Protein AF-A0A418GJ42-F1 (afdb_monomer_lite)

Structure (mmCIF, N/CA/C/O backbone):
data_AF-A0A418GJ42-F1
#
_entry.id   AF-A0A418GJ42-F1
#
loop_
_atom_site.group_PDB
_atom_site.id
_atom_site.type_symbol
_atom_site.label_atom_id
_atom_site.label_alt_id
_atom_site.label_comp_id
_atom_site.label_asym_id
_atom_site.label_entity_id
_atom_site.label_seq_id
_atom_site.pdbx_PDB_ins_code
_atom_site.Cartn_x
_atom_site.Cartn_y
_atom_site.Cartn_z
_atom_site.occupancy
_atom_site.B_iso_or_equiv
_atom_site.auth_seq_id
_atom_site.auth_comp_id
_atom_site.auth_asym_id
_atom_site.auth_atom_id
_atom_site.pdbx_PDB_model_num
ATOM 1 N N . ALA A 1 1 ? -1.191 0.526 8.012 1.00 89.1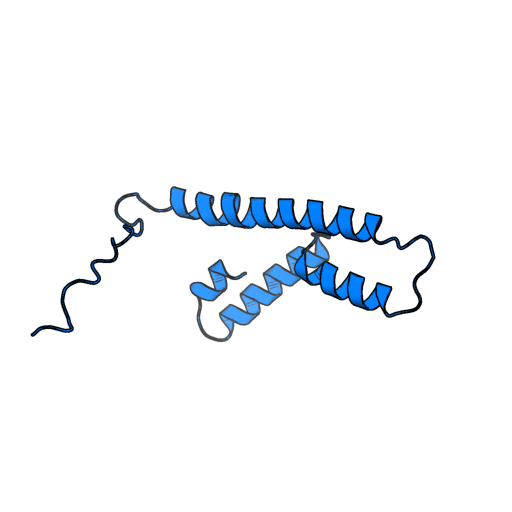9 1 ALA A N 1
ATOM 2 C CA . ALA A 1 1 ? -0.571 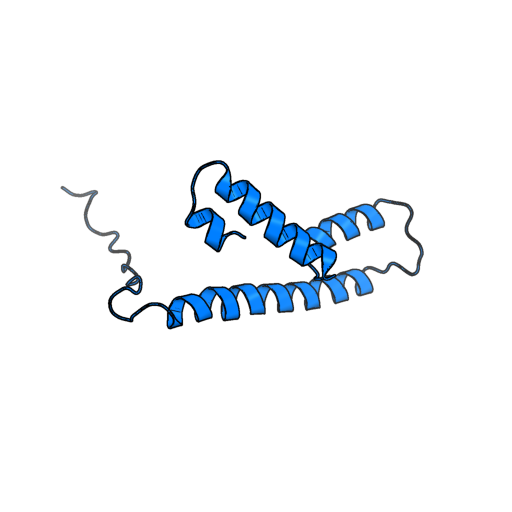1.754 8.562 1.00 89.19 1 ALA A CA 1
ATOM 3 C C . ALA A 1 1 ? -1.582 2.883 8.773 1.00 89.19 1 ALA A C 1
ATOM 5 O O . ALA A 1 1 ? -1.885 3.186 9.919 1.00 89.19 1 ALA A O 1
ATOM 6 N N . ILE A 1 2 ? -2.138 3.465 7.699 1.00 94.44 2 ILE A N 1
ATOM 7 C CA . ILE A 1 2 ? -2.981 4.680 7.751 1.00 94.44 2 ILE A CA 1
ATOM 8 C C . ILE A 1 2 ? -4.137 4.552 8.754 1.00 94.44 2 ILE A C 1
ATOM 10 O O . ILE A 1 2 ? -4.310 5.417 9.602 1.00 94.44 2 ILE A O 1
ATOM 14 N N . TRP A 1 3 ? -4.860 3.431 8.732 1.00 93.50 3 TRP A N 1
ATOM 15 C CA . TRP A 1 3 ? -5.949 3.161 9.675 1.00 93.50 3 TRP A CA 1
ATOM 16 C C . TRP A 1 3 ? -5.547 3.269 11.156 1.00 93.50 3 TRP A C 1
ATOM 18 O O . TRP A 1 3 ? -6.254 3.883 11.948 1.00 93.50 3 TRP A O 1
ATOM 28 N N . MET A 1 4 ? -4.399 2.696 11.533 1.00 93.56 4 MET A N 1
ATOM 29 C CA . MET A 1 4 ? -3.886 2.782 12.906 1.00 93.56 4 MET A CA 1
ATOM 30 C C . MET A 1 4 ? -3.395 4.194 13.229 1.00 93.56 4 MET A C 1
ATOM 32 O O . MET A 1 4 ? -3.641 4.692 14.323 1.00 93.56 4 MET A O 1
ATOM 36 N N . ALA A 1 5 ? -2.751 4.862 12.269 1.00 94.19 5 ALA A N 1
ATOM 37 C CA . ALA A 1 5 ? -2.276 6.233 12.436 1.00 94.19 5 ALA A CA 1
ATOM 38 C C . ALA A 1 5 ? -3.422 7.244 12.625 1.00 94.19 5 ALA A C 1
ATOM 40 O O . ALA A 1 5 ? -3.251 8.224 13.341 1.00 94.19 5 ALA A O 1
ATOM 41 N N . LEU A 1 6 ? -4.600 7.002 12.038 1.00 94.25 6 LEU A N 1
ATOM 42 C CA . LEU A 1 6 ? -5.802 7.818 12.262 1.00 94.25 6 LEU A CA 1
ATOM 43 C C . LEU A 1 6 ? -6.420 7.626 13.660 1.00 94.25 6 LEU A C 1
ATOM 45 O O . LEU A 1 6 ? -7.223 8.448 14.083 1.00 94.25 6 LEU A O 1
ATOM 49 N N . ARG A 1 7 ? -6.067 6.549 14.371 1.00 92.75 7 ARG A N 1
ATOM 50 C CA . ARG A 1 7 ? -6.657 6.152 15.666 1.00 92.75 7 ARG A CA 1
ATOM 51 C C . ARG A 1 7 ? -5.697 6.266 16.849 1.00 92.75 7 ARG A C 1
ATOM 53 O O . ARG A 1 7 ? -6.037 5.864 17.955 1.00 92.75 7 ARG A O 1
ATOM 60 N N . THR A 1 8 ? -4.487 6.748 16.609 1.00 95.25 8 THR A N 1
ATOM 61 C CA . THR A 1 8 ? -3.428 6.872 17.616 1.00 95.25 8 THR A CA 1
ATOM 62 C C . THR A 1 8 ? -2.866 8.285 17.589 1.00 95.25 8 THR A C 1
ATOM 64 O O . THR A 1 8 ? -3.068 9.005 16.616 1.00 95.25 8 THR A O 1
ATOM 67 N N . GLU A 1 9 ? -2.157 8.697 18.637 1.00 93.25 9 GLU A N 1
ATOM 68 C CA . GLU A 1 9 ? -1.525 10.018 18.730 1.00 93.25 9 GLU A CA 1
ATOM 69 C C . GLU A 1 9 ? -0.022 9.923 19.021 1.00 93.25 9 GLU A C 1
ATOM 71 O O . GLU A 1 9 ? 0.500 8.867 19.388 1.00 93.25 9 GLU A O 1
ATOM 76 N N . GLY A 1 10 ? 0.690 11.034 18.815 1.00 95.06 10 GLY A N 1
ATOM 77 C CA . GLY A 1 10 ? 2.116 11.154 19.119 1.00 95.06 10 GLY A CA 1
ATOM 78 C C . GLY A 1 10 ? 2.997 10.108 18.4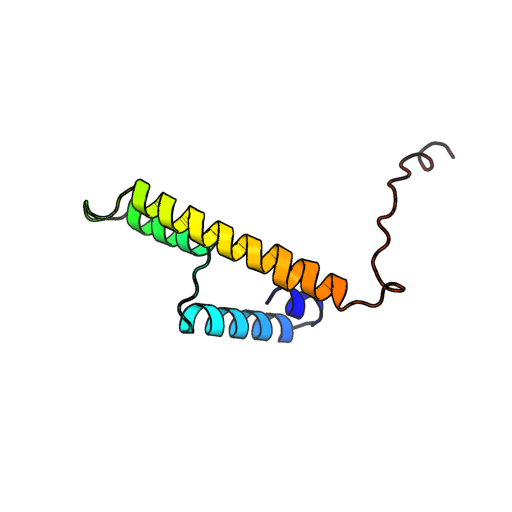22 1.00 95.06 10 GLY A C 1
ATOM 79 O O . GLY A 1 10 ? 2.799 9.768 17.252 1.00 95.06 10 GLY A O 1
ATOM 80 N N . ALA A 1 11 ? 3.985 9.590 19.158 1.00 95.81 11 ALA A N 1
ATOM 81 C CA . ALA A 1 11 ? 4.978 8.639 18.653 1.00 95.81 11 ALA A CA 1
ATOM 82 C C . ALA A 1 11 ? 4.372 7.312 18.151 1.00 95.81 11 ALA A C 1
ATOM 84 O O . ALA A 1 11 ? 4.950 6.662 17.278 1.00 95.81 11 ALA A O 1
ATOM 85 N N . ALA A 1 12 ? 3.189 6.925 18.641 1.00 94.62 12 ALA A N 1
ATOM 86 C CA . ALA A 1 12 ? 2.535 5.679 18.246 1.00 94.62 12 ALA A CA 1
ATOM 87 C C . ALA A 1 12 ? 2.205 5.633 16.742 1.00 94.62 12 ALA A C 1
ATOM 89 O O . ALA A 1 12 ? 2.304 4.567 16.131 1.00 94.62 12 ALA A O 1
ATOM 90 N N . LYS A 1 13 ? 1.907 6.783 16.113 1.00 94.69 13 LYS A N 1
ATOM 91 C CA . LYS A 1 13 ? 1.682 6.869 14.658 1.00 94.69 13 LYS A CA 1
ATOM 92 C C . LYS A 1 13 ? 2.914 6.424 13.871 1.00 94.69 13 LYS A C 1
ATOM 94 O O . LYS A 1 13 ? 2.797 5.639 12.931 1.00 94.69 13 LYS A O 1
ATOM 99 N N . PHE A 1 14 ? 4.091 6.901 14.273 1.00 95.50 14 PHE A N 1
ATOM 100 C CA . PHE A 1 14 ? 5.356 6.580 13.612 1.00 95.50 14 PHE A CA 1
ATOM 101 C C . PHE A 1 14 ? 5.697 5.099 13.757 1.00 95.50 14 PHE A C 1
ATOM 103 O O . PHE A 1 14 ? 6.033 4.455 12.767 1.00 95.50 14 PHE A O 1
ATOM 110 N N . ILE A 1 15 ? 5.526 4.540 14.958 1.00 96.25 15 ILE A N 1
ATOM 111 C CA . ILE A 1 15 ? 5.767 3.114 15.221 1.00 96.25 15 ILE A CA 1
ATOM 112 C C . ILE A 1 15 ? 4.818 2.241 14.385 1.00 96.25 15 ILE A C 1
ATOM 114 O O . ILE A 1 15 ? 5.251 1.264 13.776 1.00 96.25 15 ILE A O 1
ATOM 118 N N . ALA A 1 16 ? 3.536 2.614 14.290 1.00 95.44 16 ALA A N 1
ATOM 119 C CA . ALA A 1 16 ? 2.552 1.881 13.495 1.00 95.44 16 ALA A CA 1
ATOM 120 C C . ALA A 1 16 ? 2.864 1.905 11.988 1.00 95.44 16 ALA A C 1
ATOM 122 O O . ALA A 1 16 ? 2.687 0.892 11.304 1.00 95.44 16 ALA A O 1
ATOM 123 N N . ILE A 1 17 ? 3.319 3.047 11.459 1.00 96.31 17 ILE A N 1
ATOM 124 C CA . ILE A 1 17 ? 3.774 3.159 10.066 1.00 96.31 17 ILE A CA 1
ATOM 125 C C . ILE A 1 17 ? 5.020 2.294 9.866 1.00 96.31 17 ILE A C 1
ATOM 127 O O . ILE A 1 17 ? 5.023 1.459 8.964 1.00 96.31 17 ILE A O 1
ATOM 131 N N . TRP A 1 18 ? 6.025 2.428 10.734 1.00 96.69 18 TRP A N 1
ATOM 132 C CA . TRP A 1 18 ? 7.281 1.684 10.644 1.00 96.69 18 TRP A CA 1
ATOM 133 C C . TRP A 1 18 ? 7.057 0.171 10.586 1.00 96.69 18 TRP A C 1
ATOM 135 O O . TRP A 1 18 ? 7.524 -0.474 9.651 1.00 96.69 18 TRP A O 1
ATOM 145 N N . TRP A 1 19 ? 6.267 -0.389 11.508 1.00 97.00 19 TRP A N 1
ATOM 146 C CA . TRP A 1 19 ? 6.012 -1.832 11.537 1.00 97.00 19 TRP A CA 1
ATOM 147 C C . TRP A 1 19 ? 5.263 -2.327 10.298 1.00 97.00 19 TRP A C 1
ATOM 149 O O . TRP A 1 19 ? 5.580 -3.386 9.763 1.00 97.00 19 TRP A O 1
ATOM 159 N N . CYS A 1 20 ? 4.287 -1.557 9.810 1.00 95.75 20 CYS A N 1
ATOM 160 C CA . CYS A 1 20 ? 3.569 -1.921 8.590 1.00 95.75 20 CYS A CA 1
ATOM 161 C C . CYS A 1 20 ? 4.485 -1.912 7.366 1.00 95.75 20 CYS A C 1
ATOM 163 O O . CYS A 1 20 ? 4.391 -2.816 6.543 1.00 95.75 20 CYS A O 1
ATOM 165 N N . LEU A 1 21 ? 5.343 -0.896 7.234 1.00 95.94 21 LEU A N 1
ATOM 166 C CA . LEU A 1 21 ? 6.277 -0.797 6.113 1.00 95.94 21 LEU A CA 1
ATOM 167 C C . LEU A 1 21 ? 7.331 -1.902 6.184 1.00 95.94 21 LEU A C 1
ATOM 169 O O . LEU A 1 21 ? 7.595 -2.540 5.170 1.00 95.94 21 LEU A O 1
ATOM 173 N N . LEU A 1 22 ? 7.874 -2.174 7.375 1.00 97.00 22 LEU A N 1
ATOM 174 C CA . LEU A 1 22 ? 8.818 -3.267 7.586 1.00 97.00 22 LEU A CA 1
ATOM 175 C C . LEU A 1 22 ? 8.203 -4.605 7.177 1.00 97.00 22 LEU A C 1
ATOM 177 O O . LEU A 1 22 ? 8.784 -5.308 6.359 1.00 97.00 22 LEU A O 1
ATOM 181 N N . ALA A 1 23 ? 7.019 -4.940 7.696 1.00 96.19 23 ALA A N 1
ATOM 182 C CA . ALA A 1 23 ? 6.346 -6.190 7.359 1.00 96.19 23 ALA A CA 1
ATOM 183 C C . ALA A 1 23 ? 6.047 -6.288 5.857 1.00 96.19 23 ALA A C 1
ATOM 185 O O . ALA A 1 23 ? 6.218 -7.350 5.266 1.00 96.19 23 ALA A O 1
ATOM 186 N N . PHE A 1 24 ? 5.636 -5.184 5.234 1.00 95.88 24 PHE A N 1
ATOM 187 C CA . PHE A 1 24 ? 5.309 -5.150 3.816 1.00 95.88 24 PHE A CA 1
ATOM 188 C C . PHE A 1 24 ? 6.531 -5.412 2.927 1.00 95.88 24 PHE A C 1
ATOM 190 O O . PHE A 1 24 ? 6.492 -6.291 2.070 1.00 95.88 24 PHE A O 1
ATOM 197 N N . ILE A 1 25 ? 7.628 -4.694 3.176 1.00 95.56 25 ILE A N 1
ATOM 198 C CA . ILE A 1 25 ? 8.860 -4.809 2.389 1.00 95.56 25 ILE A CA 1
ATOM 199 C C . ILE A 1 25 ? 9.555 -6.145 2.672 1.00 95.56 25 ILE A C 1
ATOM 201 O O . ILE A 1 25 ? 9.943 -6.839 1.738 1.00 95.56 25 ILE A O 1
ATOM 205 N N . ALA A 1 26 ? 9.680 -6.542 3.943 1.00 96.38 26 ALA A N 1
ATOM 206 C CA . ALA A 1 26 ? 10.348 -7.787 4.322 1.00 96.38 26 ALA A CA 1
ATOM 207 C C . ALA A 1 26 ? 9.611 -9.037 3.816 1.00 96.38 26 ALA A C 1
ATOM 209 O O . ALA A 1 26 ? 10.248 -10.050 3.546 1.00 96.38 26 ALA A O 1
ATOM 210 N N . SER A 1 27 ? 8.286 -8.963 3.653 1.00 96.12 27 SER A N 1
ATOM 211 C CA . SER A 1 27 ? 7.492 -10.049 3.060 1.00 96.12 27 SER A CA 1
ATOM 212 C C . SER A 1 27 ? 7.528 -10.061 1.527 1.00 96.12 27 SER A C 1
ATOM 214 O O . SER A 1 27 ? 6.940 -10.951 0.921 1.00 96.12 27 SER A O 1
ATOM 216 N N . GLY A 1 28 ? 8.185 -9.084 0.890 1.00 93.81 28 GLY A N 1
ATOM 217 C CA . GLY A 1 28 ? 8.275 -8.987 -0.568 1.00 93.81 28 GLY A CA 1
ATOM 218 C C . GLY A 1 28 ? 6.986 -8.524 -1.252 1.00 93.81 28 GLY A C 1
ATOM 219 O O . GLY A 1 28 ? 6.763 -8.863 -2.410 1.00 93.81 28 GLY A O 1
ATOM 220 N N . TYR A 1 29 ? 6.116 -7.780 -0.561 1.00 96.19 29 TYR A N 1
ATOM 221 C CA . TYR A 1 29 ? 4.929 -7.205 -1.195 1.00 96.19 29 TYR A CA 1
ATOM 222 C C . TYR A 1 29 ? 5.275 -5.982 -2.054 1.00 96.19 29 TYR A C 1
ATOM 224 O O . TYR A 1 29 ? 6.235 -5.259 -1.789 1.00 96.19 29 TYR A O 1
ATOM 232 N N . GLU A 1 30 ? 4.447 -5.721 -3.069 1.00 95.94 30 GLU A N 1
ATOM 233 C CA . GLU A 1 30 ? 4.697 -4.672 -4.060 1.00 95.94 30 GLU A CA 1
ATOM 234 C C . GLU A 1 30 ? 3.759 -3.470 -3.899 1.00 95.94 30 GLU A C 1
ATOM 236 O O . GLU A 1 30 ? 2.534 -3.614 -3.794 1.00 95.94 30 GLU A O 1
ATOM 241 N N . HIS A 1 31 ? 4.340 -2.267 -3.886 1.00 96.50 31 HIS A N 1
ATOM 242 C CA . HIS A 1 31 ? 3.615 -1.004 -3.751 1.00 96.50 31 HIS A CA 1
ATOM 243 C C . HIS A 1 31 ? 3.756 -0.185 -5.030 1.00 96.50 31 HIS A C 1
ATOM 245 O O . HIS A 1 31 ? 4.851 0.273 -5.354 1.00 96.50 31 HIS A O 1
ATOM 251 N N . SER A 1 32 ? 2.646 0.078 -5.719 1.00 95.56 32 SER A N 1
ATOM 252 C CA . SER A 1 32 ? 2.654 0.688 -7.056 1.00 95.56 32 SER A CA 1
ATOM 253 C C . SER A 1 32 ? 3.415 2.016 -7.091 1.00 95.56 32 SER A C 1
ATOM 255 O O . SER A 1 32 ? 4.278 2.211 -7.940 1.00 95.56 32 SER A O 1
ATOM 257 N N . ILE A 1 33 ? 3.182 2.895 -6.111 1.00 95.50 33 ILE A N 1
ATOM 258 C CA . ILE A 1 33 ? 3.855 4.206 -6.022 1.00 95.50 33 ILE A CA 1
ATOM 259 C C . ILE A 1 33 ? 5.357 4.070 -5.716 1.00 95.50 33 ILE A C 1
ATOM 261 O O . ILE A 1 33 ? 6.156 4.859 -6.211 1.00 95.50 33 ILE A O 1
ATOM 265 N N . ALA A 1 34 ? 5.769 3.067 -4.931 1.00 95.56 34 ALA A N 1
ATOM 266 C CA . ALA A 1 34 ? 7.190 2.850 -4.663 1.00 95.56 34 ALA A CA 1
ATOM 267 C C . ALA A 1 34 ? 7.889 2.327 -5.925 1.00 95.56 34 ALA A C 1
ATOM 269 O O . ALA A 1 34 ? 8.965 2.806 -6.286 1.00 95.56 34 ALA A O 1
ATOM 270 N N . ASN A 1 35 ? 7.221 1.418 -6.643 1.00 95.12 35 ASN A N 1
ATOM 271 C CA . ASN A 1 35 ? 7.699 0.880 -7.908 1.00 95.12 35 ASN A CA 1
ATOM 272 C C . ASN A 1 35 ? 7.831 1.976 -8.973 1.00 95.12 35 ASN A C 1
ATOM 274 O O . ASN A 1 35 ? 8.792 1.941 -9.725 1.00 95.12 35 ASN A O 1
ATOM 278 N N . MET A 1 36 ? 6.964 2.998 -9.006 1.00 95.38 36 MET A N 1
ATOM 279 C CA . MET A 1 36 ? 7.131 4.146 -9.917 1.00 95.38 36 MET A CA 1
ATOM 280 C C . MET A 1 36 ? 8.478 4.852 -9.722 1.00 95.38 36 MET A C 1
ATOM 282 O O . MET A 1 36 ? 9.171 5.124 -10.700 1.00 95.38 36 MET A O 1
ATOM 286 N N . THR A 1 37 ? 8.878 5.112 -8.475 1.00 94.81 37 THR A N 1
ATOM 287 C CA . THR A 1 37 ? 10.173 5.745 -8.180 1.00 94.81 37 THR A CA 1
ATOM 288 C C . THR A 1 37 ? 11.337 4.813 -8.503 1.00 94.81 37 THR A C 1
ATOM 290 O O . THR A 1 37 ? 12.307 5.254 -9.114 1.00 94.81 37 THR A O 1
ATOM 293 N N . LEU A 1 38 ? 11.241 3.525 -8.148 1.00 93.06 38 LEU A N 1
ATOM 294 C CA . LEU A 1 38 ? 12.258 2.527 -8.508 1.00 93.06 38 LEU A CA 1
ATOM 295 C C . LEU A 1 38 ? 12.435 2.442 -10.026 1.00 93.06 38 LEU A C 1
ATOM 297 O O . LEU A 1 38 ? 13.558 2.445 -10.531 1.00 93.06 38 LEU A O 1
ATOM 301 N N . PHE A 1 39 ? 11.324 2.435 -10.757 1.00 93.94 39 PHE A N 1
ATOM 302 C CA . PHE A 1 39 ? 11.333 2.358 -12.201 1.00 93.94 39 PHE A CA 1
ATOM 303 C C . PHE A 1 39 ? 11.849 3.634 -12.860 1.00 93.94 39 PHE A C 1
ATOM 305 O O . PHE A 1 39 ? 12.596 3.541 -13.832 1.00 93.94 39 PHE A O 1
ATOM 312 N N . ALA A 1 40 ? 11.517 4.807 -12.318 1.00 92.94 40 ALA A N 1
ATOM 313 C CA . ALA A 1 40 ? 12.064 6.081 -12.770 1.00 92.94 40 ALA A CA 1
ATOM 314 C C . ALA A 1 40 ? 13.582 6.150 -12.545 1.00 92.94 40 ALA A C 1
ATOM 316 O O . ALA A 1 40 ? 14.316 6.507 -13.462 1.00 92.94 40 ALA A O 1
ATOM 317 N N . LEU A 1 41 ? 14.068 5.747 -11.365 1.00 93.69 41 LEU A N 1
ATOM 318 C CA . LEU A 1 41 ? 15.503 5.690 -11.067 1.00 93.69 41 LEU A CA 1
ATOM 319 C C . LEU A 1 41 ? 16.241 4.750 -12.020 1.00 93.69 41 LEU A C 1
ATOM 321 O O . LEU A 1 41 ? 17.304 5.104 -12.523 1.00 93.69 41 LEU A O 1
ATOM 325 N N . SER A 1 42 ? 15.669 3.578 -12.306 1.00 91.62 42 SER A N 1
ATOM 326 C CA . SER A 1 42 ? 16.264 2.655 -13.270 1.00 91.62 42 SER A CA 1
ATOM 327 C C . SER A 1 42 ? 16.227 3.217 -14.693 1.00 91.62 42 SER A C 1
ATOM 329 O O . SER A 1 42 ? 17.211 3.088 -15.413 1.00 91.62 42 SER A O 1
ATOM 331 N N . TRP A 1 43 ? 15.130 3.863 -15.099 1.00 91.25 43 TRP A N 1
ATOM 332 C CA . TRP A 1 43 ? 14.966 4.411 -16.449 1.00 91.25 43 TRP A CA 1
ATOM 333 C C . TRP A 1 43 ? 15.914 5.582 -16.730 1.00 91.25 43 TRP A C 1
ATOM 335 O O . TRP A 1 43 ? 16.506 5.649 -17.802 1.00 91.25 43 TRP A O 1
ATOM 345 N N . PHE A 1 44 ? 16.091 6.489 -15.766 1.00 92.44 44 PHE A N 1
ATOM 346 C CA . PHE A 1 44 ? 17.026 7.614 -15.885 1.00 92.44 44 PHE A CA 1
ATOM 347 C C . PHE A 1 44 ? 18.484 7.233 -15.592 1.00 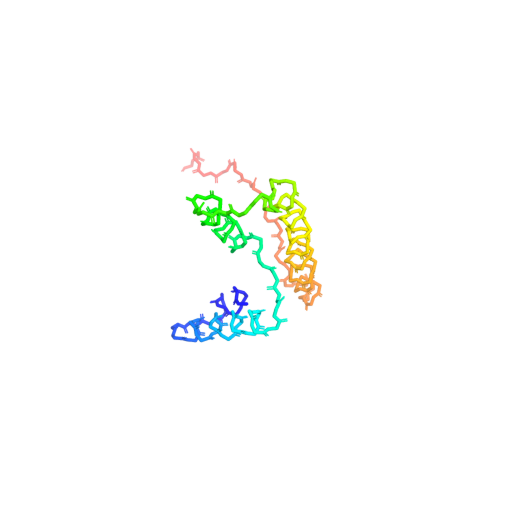92.44 44 PHE A C 1
ATOM 349 O O . PHE A 1 44 ? 19.391 8.016 -15.870 1.00 92.44 44 PHE A O 1
ATOM 356 N N . GLY A 1 45 ? 18.713 6.052 -15.018 1.00 90.19 45 GLY A N 1
ATOM 357 C CA . GLY A 1 45 ? 20.035 5.463 -14.854 1.00 90.19 45 GLY A CA 1
ATOM 358 C C . GLY A 1 45 ? 20.478 4.658 -16.077 1.00 90.19 45 GLY A C 1
ATOM 359 O O . GLY A 1 45 ? 19.824 4.626 -17.119 1.00 90.19 45 GLY A O 1
ATOM 360 N N . ASN A 1 46 ? 21.601 3.957 -15.929 1.00 87.88 46 ASN A N 1
ATOM 361 C CA . ASN A 1 46 ? 22.085 3.025 -16.942 1.00 87.88 46 ASN A CA 1
ATOM 362 C C . ASN A 1 46 ? 21.354 1.677 -16.813 1.00 87.88 46 ASN A C 1
ATOM 364 O O . ASN A 1 46 ? 21.805 0.795 -16.079 1.00 87.88 46 ASN A O 1
ATOM 368 N N . HIS A 1 47 ? 20.206 1.536 -17.478 1.00 84.81 47 HIS A N 1
ATOM 369 C CA . HIS A 1 47 ? 19.446 0.285 -17.524 1.00 84.81 47 HIS A CA 1
ATOM 370 C C . HIS A 1 47 ? 19.855 -0.589 -18.715 1.00 84.81 47 HIS A C 1
ATOM 372 O O . HIS A 1 47 ? 20.330 -0.100 -19.737 1.00 84.81 47 HIS A O 1
ATOM 378 N N . SER A 1 48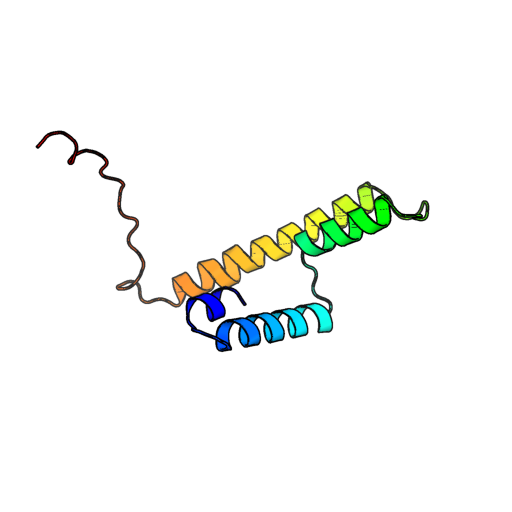 ? 19.673 -1.904 -18.582 1.00 85.56 48 SER A N 1
ATOM 379 C CA . SER A 1 48 ? 19.887 -2.844 -19.684 1.00 85.56 48 SER A CA 1
ATOM 380 C C . SER A 1 48 ? 18.705 -2.839 -20.658 1.00 85.56 48 SER A C 1
ATOM 382 O O . SER A 1 48 ? 17.592 -2.471 -20.290 1.00 85.56 48 SER A O 1
ATOM 384 N N . GLU A 1 49 ? 18.909 -3.338 -21.880 1.00 78.00 49 GLU A N 1
ATOM 385 C CA . GLU A 1 49 ? 17.833 -3.476 -22.880 1.00 78.00 49 GLU A CA 1
ATOM 386 C C . GLU A 1 49 ? 16.694 -4.414 -22.440 1.00 78.00 49 GLU A C 1
ATOM 388 O O . GLU A 1 49 ? 15.583 -4.340 -22.961 1.00 78.00 49 GLU A O 1
ATOM 393 N N . ALA A 1 50 ? 16.937 -5.277 -21.447 1.00 81.94 50 ALA A N 1
ATOM 394 C CA . ALA A 1 50 ? 15.898 -6.117 -20.853 1.00 81.94 50 ALA A CA 1
ATOM 395 C C . ALA A 1 50 ? 14.849 -5.297 -20.075 1.00 81.94 50 ALA A C 1
ATOM 397 O O . ALA A 1 50 ? 13.740 -5.773 -19.822 1.00 81.94 50 ALA A O 1
ATOM 398 N N . TYR A 1 51 ? 15.183 -4.063 -19.693 1.00 83.69 51 TYR A N 1
ATOM 399 C CA . TYR A 1 51 ? 14.300 -3.163 -18.973 1.00 83.69 51 TYR A CA 1
ATOM 400 C C . TYR A 1 51 ? 13.429 -2.365 -19.949 1.00 83.69 51 TYR A C 1
ATOM 402 O O . TYR A 1 51 ? 13.796 -1.300 -20.439 1.00 83.69 51 TYR A O 1
ATOM 410 N N . THR A 1 52 ? 12.255 -2.914 -20.255 1.00 90.56 52 THR A N 1
ATOM 411 C CA . THR A 1 52 ? 11.341 -2.343 -21.249 1.00 90.56 52 THR A CA 1
ATOM 412 C C . THR A 1 52 ? 10.203 -1.562 -20.605 1.00 90.56 52 THR A C 1
ATOM 414 O O . THR A 1 52 ? 9.703 -1.907 -19.532 1.00 90.56 52 THR A O 1
ATOM 417 N N . LEU A 1 53 ? 9.700 -0.558 -21.325 1.00 88.81 53 LEU A N 1
ATOM 418 C CA . LEU A 1 53 ? 8.504 0.188 -20.926 1.00 88.81 53 LEU A CA 1
ATOM 419 C C . LEU A 1 53 ? 7.269 -0.727 -20.787 1.00 88.81 53 LEU A C 1
ATOM 421 O O . LEU A 1 53 ? 6.420 -0.506 -19.927 1.00 88.81 53 LEU A O 1
ATOM 425 N N . ALA A 1 54 ? 7.200 -1.791 -21.594 1.00 91.75 54 ALA A N 1
ATOM 426 C CA . ALA A 1 54 ? 6.161 -2.813 -21.501 1.00 91.75 54 ALA A CA 1
ATOM 427 C C . ALA A 1 54 ? 6.249 -3.618 -20.191 1.00 91.75 54 ALA A C 1
ATOM 429 O O . ALA A 1 54 ? 5.222 -3.874 -19.565 1.00 91.75 54 ALA A O 1
ATOM 430 N N . GLY A 1 55 ? 7.461 -3.966 -19.742 1.00 91.69 55 GLY A N 1
ATOM 431 C CA . GLY A 1 55 ? 7.686 -4.632 -18.456 1.00 91.69 55 GLY A CA 1
ATOM 432 C C . GLY A 1 55 ? 7.293 -3.754 -17.265 1.00 91.69 55 GLY A C 1
ATOM 433 O O . GLY A 1 55 ? 6.594 -4.213 -16.361 1.00 91.69 55 GLY A O 1
ATOM 434 N N . ILE A 1 56 ? 7.654 -2.468 -17.312 1.00 93.19 56 ILE A N 1
ATOM 435 C CA . ILE A 1 56 ? 7.237 -1.467 -16.316 1.00 93.19 56 ILE A CA 1
ATOM 436 C C . ILE A 1 56 ? 5.708 -1.369 -16.269 1.00 93.19 56 ILE A C 1
ATOM 438 O O . ILE A 1 56 ? 5.111 -1.441 -15.195 1.00 93.19 56 ILE A O 1
ATOM 442 N N . GLY A 1 57 ? 5.065 -1.245 -17.435 1.00 94.25 57 GLY A N 1
ATOM 443 C CA . GLY A 1 57 ? 3.610 -1.165 -17.548 1.00 94.25 57 GLY A CA 1
ATOM 444 C C . GLY A 1 57 ? 2.903 -2.409 -17.009 1.00 94.25 57 GLY A C 1
ATOM 445 O O . GLY A 1 57 ? 1.916 -2.283 -16.288 1.00 94.25 57 GLY A O 1
ATOM 446 N N . HIS A 1 58 ? 3.432 -3.603 -17.293 1.00 95.38 58 HIS A N 1
ATOM 447 C CA . HIS A 1 58 ? 2.901 -4.858 -16.765 1.00 95.38 58 HIS A CA 1
ATOM 448 C C . HIS A 1 58 ? 2.954 -4.895 -15.233 1.00 95.38 58 HIS A C 1
ATOM 450 O O . HIS A 1 58 ? 1.940 -5.189 -14.600 1.00 95.38 58 HIS A O 1
ATOM 456 N N . ASN A 1 59 ? 4.097 -4.545 -14.630 1.00 95.31 59 ASN A N 1
ATOM 457 C CA . ASN A 1 59 ? 4.216 -4.498 -13.173 1.00 95.31 59 ASN A CA 1
ATOM 458 C C . ASN A 1 59 ? 3.253 -3.464 -12.572 1.00 95.31 59 ASN A C 1
ATOM 460 O O . ASN A 1 59 ? 2.421 -3.808 -11.735 1.00 95.31 59 ASN A O 1
ATOM 464 N N . LEU A 1 60 ? 3.299 -2.214 -13.044 1.00 95.62 60 LEU A N 1
ATOM 465 C CA . LEU A 1 60 ? 2.466 -1.149 -12.488 1.00 95.62 60 LEU A CA 1
ATOM 466 C C . LEU A 1 60 ? 0.972 -1.455 -12.606 1.00 95.62 60 LEU A C 1
ATOM 468 O O . LEU A 1 60 ? 0.229 -1.146 -11.675 1.00 95.62 60 LEU A O 1
ATOM 472 N N . LEU A 1 61 ? 0.530 -2.085 -13.697 1.00 97.00 61 LEU A N 1
ATOM 473 C CA . LEU A 1 61 ? -0.865 -2.481 -13.872 1.00 97.00 61 LEU A CA 1
ATOM 474 C C . LEU A 1 61 ? -1.296 -3.487 -12.797 1.00 97.00 61 LEU A C 1
ATOM 476 O O . LEU A 1 61 ? -2.248 -3.226 -12.061 1.00 97.00 61 LEU A O 1
ATOM 480 N N . TRP A 1 62 ? -0.590 -4.612 -12.669 1.00 96.88 62 TRP A N 1
ATOM 481 C CA . TRP A 1 62 ? -0.980 -5.674 -11.737 1.00 96.88 62 TRP A CA 1
ATOM 482 C C . TRP A 1 62 ? -0.834 -5.264 -10.275 1.00 96.88 62 TRP A C 1
ATOM 484 O O . TRP A 1 62 ? -1.724 -5.540 -9.466 1.00 96.88 62 TRP A O 1
ATOM 494 N N . VAL A 1 63 ? 0.232 -4.538 -9.937 1.00 97.31 63 VAL A N 1
ATOM 495 C CA . VAL A 1 63 ? 0.450 -4.041 -8.575 1.00 97.31 63 VAL A CA 1
ATOM 496 C C . VAL A 1 63 ? -0.612 -3.020 -8.196 1.00 97.31 63 VAL A C 1
ATOM 498 O O . VAL A 1 63 ? -1.159 -3.085 -7.097 1.00 97.31 63 VAL A O 1
ATOM 501 N N . THR A 1 64 ? -0.969 -2.111 -9.109 1.00 97.62 64 THR A N 1
ATOM 502 C CA . THR A 1 64 ? -2.040 -1.139 -8.857 1.00 97.62 64 THR A CA 1
ATOM 503 C C . THR A 1 64 ? -3.369 -1.847 -8.646 1.00 97.62 64 THR A C 1
ATOM 505 O O . THR A 1 64 ? -4.048 -1.546 -7.671 1.00 97.62 64 THR A O 1
ATOM 508 N N . LEU A 1 65 ? -3.715 -2.839 -9.471 1.00 97.69 65 LEU A N 1
ATOM 509 C CA . LEU A 1 65 ? -4.938 -3.623 -9.282 1.00 97.69 65 LEU A CA 1
ATOM 510 C C . LEU A 1 65 ? -4.964 -4.330 -7.918 1.00 97.69 65 LEU A C 1
ATOM 512 O O . LEU A 1 65 ? -5.969 -4.252 -7.211 1.00 97.69 65 LEU A O 1
ATOM 516 N N . GLY A 1 66 ? -3.860 -4.958 -7.503 1.00 96.19 66 GLY A N 1
ATOM 517 C CA . GLY A 1 66 ? -3.753 -5.600 -6.188 1.00 96.19 66 GLY A CA 1
ATOM 518 C C . GLY A 1 66 ? -3.833 -4.608 -5.019 1.00 96.19 66 GLY A C 1
ATOM 519 O O . GLY A 1 66 ? -4.516 -4.853 -4.018 1.00 96.19 66 GLY A O 1
ATOM 520 N N . ASN A 1 67 ? -3.179 -3.450 -5.141 1.00 97.06 67 ASN A N 1
ATOM 521 C CA . ASN A 1 67 ? -3.229 -2.382 -4.140 1.00 97.06 67 ASN A CA 1
ATOM 522 C C . ASN A 1 67 ? -4.639 -1.767 -4.047 1.00 97.06 67 ASN A C 1
ATOM 524 O O . ASN A 1 67 ? -5.147 -1.559 -2.946 1.00 97.06 67 ASN A O 1
ATOM 528 N N . THR A 1 68 ? -5.315 -1.541 -5.177 1.00 97.19 68 THR A N 1
ATOM 529 C CA . THR A 1 68 ? -6.700 -1.053 -5.217 1.00 97.19 68 THR A CA 1
ATOM 530 C C . THR A 1 68 ? -7.662 -2.071 -4.622 1.00 97.19 68 THR A C 1
ATOM 532 O O . THR A 1 68 ? -8.484 -1.700 -3.786 1.00 97.19 68 THR A O 1
ATOM 535 N N . LEU A 1 69 ? -7.546 -3.350 -4.993 1.00 97.38 69 LEU A N 1
ATOM 536 C CA . LEU A 1 69 ? -8.381 -4.418 -4.447 1.00 97.38 69 LEU A CA 1
ATOM 537 C C . LEU A 1 69 ? -8.248 -4.479 -2.923 1.00 97.38 69 LEU A C 1
ATOM 539 O O . LEU A 1 69 ? -9.250 -4.493 -2.213 1.00 97.38 69 LEU A O 1
ATOM 543 N N . SER A 1 70 ? -7.020 -4.458 -2.405 1.00 94.69 70 SER A N 1
ATOM 544 C CA . SER A 1 70 ? -6.805 -4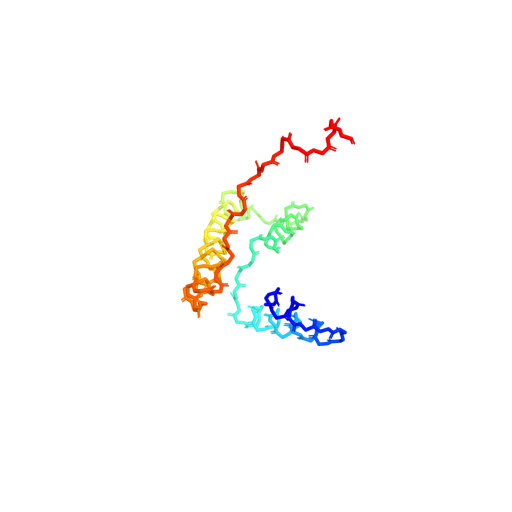.551 -0.962 1.00 94.69 70 SER A CA 1
ATOM 545 C C . SER A 1 70 ? -7.223 -3.302 -0.188 1.00 94.69 70 SER A C 1
ATOM 547 O O . SER A 1 70 ? -7.841 -3.419 0.873 1.00 94.69 70 SER A O 1
ATOM 549 N N . GLY A 1 71 ? -6.973 -2.110 -0.728 1.00 93.94 71 GLY A N 1
ATOM 550 C CA . GLY A 1 71 ? -7.422 -0.856 -0.130 1.00 93.94 71 GLY A CA 1
ATOM 551 C C . GLY A 1 71 ? -8.945 -0.706 -0.137 1.00 93.94 71 GLY A C 1
ATOM 552 O O . GLY A 1 71 ? -9.542 -0.390 0.891 1.00 93.94 71 GLY A O 1
ATOM 553 N N . ALA A 1 72 ? -9.594 -0.959 -1.273 1.00 94.69 72 ALA A N 1
ATOM 554 C CA . ALA A 1 72 ? -11.033 -0.764 -1.415 1.00 94.69 72 ALA A CA 1
ATOM 555 C C . ALA A 1 72 ? -11.839 -1.888 -0.752 1.00 94.69 72 ALA A C 1
ATOM 557 O O . ALA A 1 72 ? -12.779 -1.611 -0.008 1.00 94.69 72 ALA A O 1
ATOM 558 N N . VAL A 1 73 ? -11.473 -3.151 -0.992 1.00 95.12 73 VAL A N 1
ATOM 559 C CA . VAL A 1 73 ? -12.261 -4.303 -0.536 1.00 95.12 73 VAL A CA 1
ATOM 560 C C . VAL A 1 73 ? -11.879 -4.708 0.881 1.00 95.12 73 VAL A C 1
ATOM 562 O O . VAL A 1 73 ? -12.728 -4.661 1.768 1.00 95.12 73 VAL A O 1
ATOM 565 N N . PHE A 1 74 ? -10.621 -5.070 1.139 1.00 93.50 74 PHE A N 1
ATOM 566 C CA . PHE A 1 74 ? -10.255 -5.558 2.475 1.00 93.50 74 PHE A CA 1
ATOM 567 C C . PHE A 1 74 ? -10.317 -4.447 3.521 1.00 93.50 74 PHE A C 1
ATOM 569 O O . PHE A 1 74 ? -10.923 -4.633 4.572 1.00 93.50 74 PHE A O 1
ATOM 576 N N . MET A 1 75 ? -9.739 -3.281 3.233 1.00 93.81 75 MET A N 1
ATOM 577 C CA . MET A 1 75 ? -9.726 -2.186 4.203 1.00 93.81 75 MET A CA 1
ATOM 578 C C . MET A 1 75 ? -11.041 -1.397 4.180 1.00 93.81 75 MET A C 1
ATOM 580 O O . MET A 1 75 ? -11.703 -1.294 5.208 1.00 93.81 75 MET A O 1
ATOM 584 N N . GLY A 1 76 ? -11.458 -0.869 3.026 1.00 91.62 76 GLY A N 1
ATOM 585 C CA . GLY A 1 76 ? -12.672 -0.053 2.911 1.00 91.62 76 GLY A CA 1
ATOM 586 C C . GLY A 1 76 ? -13.950 -0.819 3.263 1.00 91.62 76 GLY A C 1
ATOM 587 O O . GLY A 1 76 ? -14.609 -0.516 4.261 1.00 91.62 76 GLY A O 1
ATOM 588 N N . LEU A 1 77 ? -14.295 -1.836 2.467 1.00 91.88 77 LEU A N 1
ATOM 589 C CA . LEU A 1 77 ? -15.503 -2.632 2.701 1.00 91.88 77 LEU A CA 1
ATOM 590 C C . LEU A 1 77 ? -15.395 -3.468 3.980 1.00 91.88 77 LEU A C 1
ATOM 592 O O . LEU A 1 77 ? -16.366 -3.532 4.733 1.00 91.88 77 LEU A O 1
ATOM 596 N N . GLY A 1 78 ? -14.237 -4.068 4.268 1.00 93.19 78 GLY A N 1
ATOM 597 C CA . GLY A 1 78 ? -14.054 -4.883 5.472 1.00 93.19 78 GLY A CA 1
ATOM 598 C C . GLY A 1 78 ? -14.370 -4.120 6.759 1.00 93.19 78 GLY A C 1
ATOM 599 O O . GLY A 1 78 ? -15.198 -4.572 7.554 1.00 93.19 78 GLY A O 1
ATOM 600 N N . TYR A 1 79 ? -13.808 -2.919 6.943 1.00 90.94 79 TYR A N 1
ATOM 601 C CA . TYR A 1 79 ? -14.116 -2.110 8.128 1.00 90.94 79 TYR A CA 1
ATOM 602 C C . TYR A 1 79 ? -15.529 -1.507 8.106 1.00 90.94 79 TYR A C 1
ATOM 604 O O . TYR A 1 79 ? -16.135 -1.340 9.169 1.00 90.94 79 TYR A O 1
ATOM 612 N N . TRP A 1 80 ? -16.098 -1.238 6.926 1.00 88.88 80 TRP A N 1
ATOM 613 C CA . TRP A 1 80 ? -17.493 -0.805 6.802 1.00 88.88 80 TRP A CA 1
ATOM 614 C C . TRP A 1 80 ? -18.481 -1.876 7.281 1.00 88.88 80 TRP A C 1
ATOM 616 O O . TRP A 1 80 ? -19.401 -1.590 8.053 1.00 88.88 80 TRP A O 1
ATOM 626 N N . TYR A 1 81 ? -18.287 -3.128 6.857 1.00 90.44 81 TYR A N 1
ATOM 627 C CA . TYR A 1 81 ? -19.138 -4.243 7.270 1.00 90.44 81 TYR A CA 1
ATOM 628 C C . TYR A 1 81 ? -18.930 -4.635 8.731 1.00 90.44 81 TYR A C 1
ATOM 630 O O . TYR A 1 81 ? -19.906 -5.001 9.385 1.00 90.44 81 TYR A O 1
ATOM 638 N N . ALA A 1 82 ? -17.712 -4.485 9.258 1.00 90.00 82 ALA A N 1
ATOM 639 C CA . ALA A 1 82 ? -17.419 -4.700 10.673 1.00 90.00 82 ALA A CA 1
ATOM 640 C C . ALA A 1 82 ? -18.067 -3.650 11.599 1.00 90.00 82 ALA A C 1
ATOM 642 O O . ALA A 1 82 ? -18.231 -3.900 12.792 1.00 90.00 82 ALA A O 1
ATOM 643 N N . THR A 1 83 ? -18.450 -2.481 11.073 1.00 86.69 83 THR A N 1
ATOM 644 C CA . THR A 1 83 ? -19.088 -1.421 11.864 1.00 86.69 83 THR A CA 1
ATOM 645 C C . THR A 1 83 ? -20.607 -1.653 11.959 1.00 86.69 83 THR A C 1
ATOM 647 O O . THR A 1 83 ? -21.263 -1.828 10.918 1.00 86.69 83 THR A O 1
ATOM 650 N N . PRO A 1 84 ? -21.204 -1.625 13.176 1.00 84.50 84 PRO A N 1
ATOM 651 C CA . PRO A 1 84 ? -22.647 -1.764 13.364 1.00 84.50 84 PRO A CA 1
ATOM 652 C C . PRO A 1 84 ? -23.425 -0.773 12.500 1.00 84.50 84 PRO A C 1
ATOM 654 O O . PRO A 1 84 ? -23.051 0.394 12.410 1.00 84.50 84 PRO A O 1
ATOM 657 N N . LYS A 1 85 ? -24.537 -1.217 11.895 1.00 74.19 85 LYS A N 1
ATOM 658 C CA . LYS A 1 85 ? -25.344 -0.380 10.984 1.00 74.19 85 LYS A CA 1
ATOM 659 C C . LYS A 1 85 ? -25.777 0.949 11.614 1.00 74.19 85 LYS A C 1
ATOM 661 O O . LYS A 1 85 ? -25.830 1.941 10.902 1.00 74.19 85 LYS A O 1
ATOM 666 N N . ALA A 1 86 ? -26.026 0.961 12.925 1.00 75.50 86 ALA A N 1
ATOM 667 C CA . ALA A 1 86 ? -26.404 2.156 13.681 1.00 75.50 86 ALA A CA 1
ATOM 668 C C . ALA A 1 86 ? -25.306 3.237 13.735 1.00 75.50 86 ALA A C 1
ATOM 670 O O . ALA A 1 86 ? -25.626 4.409 13.875 1.00 75.50 86 ALA A O 1
ATOM 671 N N . ASN A 1 87 ? -24.033 2.854 13.583 1.00 74.81 87 ASN A N 1
ATOM 672 C CA . ASN A 1 87 ? -22.874 3.747 13.691 1.00 74.81 87 ASN A CA 1
ATOM 673 C C . ASN A 1 87 ? -22.185 3.976 12.338 1.00 74.81 87 ASN A C 1
ATOM 675 O O . ASN A 1 87 ? -21.050 4.452 12.289 1.00 74.81 87 ASN A O 1
ATOM 679 N N . ARG A 1 88 ? -22.823 3.583 11.228 1.00 75.31 88 ARG A N 1
ATOM 680 C CA . ARG A 1 88 ? -22.283 3.861 9.897 1.00 75.31 88 ARG A CA 1
ATOM 681 C C . ARG A 1 88 ? -22.469 5.348 9.593 1.00 75.31 88 ARG A C 1
ATOM 683 O O . ARG A 1 88 ? -23.561 5.857 9.836 1.00 75.31 88 ARG A O 1
ATOM 690 N N . PRO A 1 89 ? -21.451 6.031 9.041 1.00 67.19 89 PRO A N 1
ATOM 691 C CA . PRO A 1 89 ? -21.610 7.387 8.539 1.00 67.19 89 PRO A CA 1
ATOM 692 C C . PRO A 1 89 ? -22.790 7.430 7.565 1.00 67.19 89 PRO A C 1
ATOM 694 O O . PRO A 1 89 ? -22.770 6.760 6.529 1.00 67.19 89 PRO A O 1
ATOM 697 N N . VAL A 1 90 ? -23.840 8.169 7.914 1.00 71.06 90 VAL A N 1
ATOM 698 C CA . VAL A 1 90 ? -24.896 8.502 6.960 1.00 71.06 90 VAL A CA 1
ATOM 699 C C . VAL A 1 90 ? -24.285 9.539 6.030 1.00 71.06 90 VAL A C 1
ATOM 701 O O . VAL A 1 90 ? -23.695 10.509 6.496 1.00 71.06 90 VAL A O 1
ATOM 704 N N . ALA A 1 91 ? -24.344 9.304 4.720 1.00 64.69 91 ALA A N 1
ATOM 705 C CA . ALA A 1 91 ? -23.917 10.314 3.766 1.00 64.69 91 ALA A CA 1
ATOM 706 C C . ALA A 1 91 ? -24.837 11.528 3.935 1.00 64.69 91 ALA A C 1
ATOM 708 O O . ALA A 1 91 ? -26.009 11.463 3.553 1.00 64.69 91 ALA A O 1
ATOM 709 N N . ASP A 1 92 ? -24.326 12.605 4.530 1.00 62.00 92 ASP A N 1
ATOM 710 C CA . ASP A 1 92 ? -25.049 13.868 4.569 1.00 62.00 92 ASP A CA 1
ATOM 711 C C . ASP A 1 92 ? -25.269 14.316 3.126 1.00 62.00 92 ASP A C 1
ATOM 713 O O . ASP A 1 92 ? -24.331 14.545 2.356 1.00 62.00 92 ASP A O 1
ATOM 717 N N . LYS A 1 93 ? -26.540 14.388 2.725 1.00 54.03 93 LYS A N 1
ATOM 718 C CA . LYS A 1 93 ? -26.910 15.039 1.473 1.00 54.03 93 LYS A CA 1
ATOM 719 C C . LYS A 1 93 ? -26.504 16.501 1.628 1.00 54.03 93 LYS A C 1
ATOM 721 O O . LYS A 1 93 ? -27.029 17.182 2.502 1.00 54.03 93 LYS A O 1
ATOM 726 N N . PHE A 1 94 ? -25.570 16.962 0.800 1.00 53.25 94 PHE A N 1
ATOM 727 C CA . PHE A 1 94 ? -25.191 18.368 0.691 1.00 53.25 94 PHE A CA 1
ATOM 728 C C . PHE A 1 94 ? -26.440 19.234 0.460 1.00 53.25 94 PHE A C 1
ATOM 730 O O . PHE A 1 94 ? -26.873 19.408 -0.676 1.00 53.25 94 PHE A O 1
ATOM 737 N N . ASN A 1 95 ? -27.011 19.793 1.526 1.00 47.69 95 ASN A N 1
ATOM 738 C CA . ASN A 1 95 ? -28.029 20.831 1.430 1.00 47.69 95 ASN A CA 1
ATOM 739 C C . ASN A 1 95 ? -27.314 22.189 1.428 1.00 47.69 95 ASN A C 1
ATOM 741 O O . ASN A 1 95 ? -27.283 22.913 2.418 1.00 47.69 95 ASN A O 1
ATOM 745 N N . GLN A 1 96 ? -26.671 22.508 0.301 1.00 56.69 96 GLN A N 1
ATOM 746 C CA . GLN A 1 96 ? -26.123 23.837 0.010 1.00 56.69 96 GLN A CA 1
ATOM 747 C C . GLN A 1 96 ? -27.250 24.838 -0.315 1.00 56.69 96 GLN A C 1
ATOM 749 O O . GLN A 1 96 ? -27.276 25.398 -1.407 1.00 56.69 96 GLN A O 1
ATOM 754 N N . THR A 1 97 ? -28.222 25.053 0.576 1.00 50.69 97 THR A N 1
ATOM 755 C CA . THR A 1 97 ? -29.317 26.003 0.274 1.00 50.69 97 THR A CA 1
ATOM 756 C C . THR A 1 97 ? -29.667 27.015 1.360 1.00 50.69 97 THR A C 1
ATOM 758 O O . THR A 1 97 ? -30.393 27.952 1.057 1.00 50.69 97 THR A O 1
ATOM 761 N N . GLU A 1 98 ? -29.098 26.959 2.565 1.00 56.59 98 GLU A N 1
ATOM 762 C CA . GLU A 1 98 ? -29.431 27.928 3.627 1.00 56.59 98 GLU A CA 1
ATOM 763 C C . GLU A 1 98 ? -28.205 28.307 4.464 1.00 56.59 98 GLU A C 1
ATOM 765 O O . GLU A 1 98 ? -27.941 27.673 5.477 1.00 56.59 98 GLU A O 1
ATOM 770 N N . THR A 1 99 ? -27.414 29.301 4.040 1.00 51.25 99 THR A N 1
ATOM 771 C CA . THR A 1 99 ? -26.640 30.209 4.940 1.00 51.25 99 THR A CA 1
ATOM 772 C C . THR A 1 99 ? -25.927 31.348 4.183 1.00 51.25 99 THR A C 1
ATOM 774 O O . THR A 1 99 ? -24.839 31.778 4.547 1.00 51.25 99 THR A O 1
ATOM 777 N N . ALA A 1 100 ? -26.529 31.873 3.110 1.00 47.47 100 ALA A N 1
ATOM 778 C CA . ALA A 1 100 ? -26.119 33.161 2.518 1.00 47.47 100 ALA A CA 1
ATOM 779 C C . ALA A 1 100 ? -27.303 34.126 2.300 1.00 47.47 100 ALA A C 1
ATOM 781 O O . ALA A 1 100 ? -27.155 35.162 1.659 1.00 47.47 100 ALA A O 1
ATOM 782 N N . ALA A 1 101 ? -28.475 33.786 2.838 1.00 50.59 101 ALA A N 1
ATOM 783 C CA . ALA A 1 101 ? -29.659 34.634 2.874 1.00 50.59 101 ALA A CA 1
ATOM 784 C C . ALA A 1 101 ? -30.282 34.498 4.271 1.00 50.59 101 ALA A C 1
ATOM 786 O O . ALA A 1 101 ? -31.065 33.583 4.513 1.00 50.59 101 ALA A O 1
ATOM 787 N N . GLY A 1 102 ? -29.852 35.352 5.199 1.00 39.19 102 GLY A N 1
ATOM 788 C CA . GLY A 1 102 ? -30.309 35.389 6.589 1.00 39.19 102 GLY A CA 1
ATOM 789 C C . GLY A 1 102 ? -29.436 36.300 7.426 1.00 39.19 102 GLY A C 1
ATOM 790 O O . GLY A 1 102 ? -28.264 35.919 7.629 1.00 39.19 102 GLY A O 1
#

Organism: Escherichia coli (NCBI:txid562)

Secondary structure (DSSP, 8-state):
-HHHHTT--THHHHHHHHHHHHHHHHTT---HHHHHHHHHHHHHS---TT--HHHHHHHHHHHHHHHHHIIIIIIIIHHHHHS-GGGS-------TTSSS--

Radius of gyration: 20.42 Å; chains: 1; bounding box: 52×45×42 Å

pLDDT: mean 87.44, std 14.13, range [39.19, 97.69]

Foldseek 3Di:
DVVVLVVDDDPSNVVVVVVVVCCCVVVPHDDLVVLVVVLVVCVVDDHDPVNDPVVSVVVNVVSVVVVCCCCCPVVVVVVQVVDPPVPHDDPPDPPPDDDPPD

InterPro domains:
  IPR000292 Formate/nitrite transporter [PF01226] (1-81)
  IPR000292 Formate/nitrite transporter [PTHR30520] (1-95)
  IPR023271 Aquaporin-like [G3DSA:1.20.1080.10] (1-94)

Sequence (102 aa):
AIWMALRTEGAAKFIAIWWCLLAFIASGYEHSIANMTLFALSWFGNHSEAYTLAGIGHNLLWVTLGNTLSGAVFMGLGYWYATPKANRPVADKFNQTETAAG